Protein AF-A0A1Q5ZYA3-F1 (afdb_monomer)

Sequence (145 aa):
MLNLIKFKDKKVYFEEYIPAFGQVVEQLGIKGVNVKFVSEVVANIVAIQALEDSTLYYVTLADLKRLFDRVPKFERFFRILTQNGFDMFQRRLTFNLSKTAEQRYREFRRHYPRLEQRISQKHIASYLGITAAFLSMMRKEKDLL

Organism: NCBI:txid1302689

InterPro domains:
  IPR014710 RmlC-like jelly roll fold [G3DSA:2.60.120.10] (21-142)
  IPR018490 Cyclic nucleotide-binding domain superfamily [SSF51206] (46-94)

pLDDT: mean 70.19, std 20.45, range [27.22, 94.25]

Radius of gyration: 18.7 Å; Cα contacts (8 Å, |Δi|>4): 82; chains: 1; bounding box: 44×32×48 Å

Structure (mmCIF, N/CA/C/O backbone):
data_AF-A0A1Q5ZYA3-F1
#
_entry.id   AF-A0A1Q5ZYA3-F1
#
loop_
_atom_site.group_PDB
_atom_site.id
_atom_site.type_symbol
_atom_site.label_atom_id
_atom_site.label_alt_id
_atom_site.label_comp_id
_atom_site.label_asym_id
_atom_site.label_entity_id
_atom_site.label_seq_id
_atom_site.pdbx_PDB_ins_code
_atom_site.Cartn_x
_atom_site.Cartn_y
_atom_site.Cartn_z
_atom_site.occupancy
_atom_site.B_iso_or_equiv
_atom_site.auth_seq_id
_atom_site.auth_comp_id
_atom_site.auth_asym_id
_atom_site.auth_atom_id
_atom_site.pdbx_PDB_model_num
ATOM 1 N N . MET A 1 1 ? 2.968 -1.502 1.938 1.00 27.22 1 MET A N 1
ATOM 2 C CA . MET A 1 1 ? 2.399 -0.137 1.789 1.00 27.22 1 MET A CA 1
ATOM 3 C C . MET A 1 1 ? 2.427 0.385 0.347 1.00 27.22 1 MET A C 1
ATOM 5 O O . MET A 1 1 ? 1.734 1.351 0.071 1.00 27.22 1 MET A O 1
ATOM 9 N N . LEU A 1 2 ? 3.122 -0.278 -0.585 1.00 27.44 2 LEU A N 1
ATOM 10 C CA . LEU A 1 2 ? 2.832 -0.217 -2.022 1.00 27.44 2 LEU A CA 1
ATOM 11 C C . LEU A 1 2 ? 1.882 -1.374 -2.345 1.00 27.44 2 LEU A C 1
ATOM 13 O O . LEU A 1 2 ? 2.228 -2.494 -1.997 1.00 27.44 2 LEU A O 1
ATOM 17 N N . ASN A 1 3 ? 0.696 -1.091 -2.890 1.00 31.06 3 ASN A N 1
ATOM 18 C CA . ASN A 1 3 ? -0.268 -2.015 -3.534 1.00 31.06 3 ASN A CA 1
ATOM 19 C C . ASN A 1 3 ? -1.705 -1.733 -3.106 1.00 31.06 3 ASN A C 1
ATOM 21 O O . ASN A 1 3 ? -2.366 -2.603 -2.560 1.00 31.06 3 ASN A O 1
ATOM 25 N N . LEU A 1 4 ? -2.215 -0.533 -3.367 1.00 36.88 4 LEU A N 1
ATOM 26 C CA . LEU A 1 4 ? -3.663 -0.302 -3.360 1.00 36.88 4 LEU A CA 1
ATOM 27 C C . LEU A 1 4 ? -4.053 0.700 -4.451 1.00 36.88 4 LEU A C 1
ATOM 29 O O . LEU A 1 4 ? -4.958 1.497 -4.258 1.00 36.88 4 LEU A O 1
ATOM 33 N N . ILE A 1 5 ? -3.389 0.670 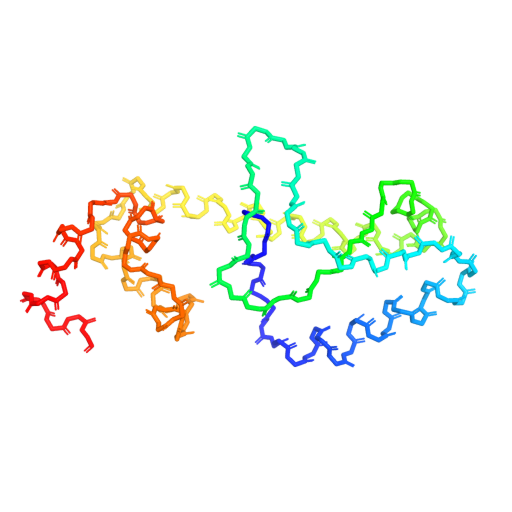-5.609 1.00 36.38 5 ILE A N 1
ATOM 34 C CA . ILE A 1 5 ? -3.923 1.359 -6.786 1.00 36.38 5 ILE A CA 1
ATOM 35 C C . ILE A 1 5 ? -5.164 0.569 -7.195 1.00 36.38 5 ILE A C 1
ATOM 37 O O . ILE A 1 5 ? -5.068 -0.594 -7.593 1.00 36.38 5 ILE A O 1
ATOM 41 N N . LYS A 1 6 ? -6.345 1.172 -7.017 1.00 34.53 6 LYS A N 1
ATOM 42 C CA . LYS A 1 6 ? -7.599 0.648 -7.564 1.00 34.53 6 LYS A CA 1
ATOM 43 C C . LYS A 1 6 ? -7.479 0.665 -9.089 1.00 34.53 6 LYS A C 1
ATOM 45 O O . LYS A 1 6 ? -7.848 1.641 -9.735 1.00 34.53 6 LYS A O 1
ATOM 50 N N . PHE A 1 7 ? -6.984 -0.420 -9.672 1.00 39.72 7 PHE A N 1
ATOM 51 C CA . PHE A 1 7 ? -7.293 -0.718 -11.061 1.00 39.72 7 PHE A CA 1
ATOM 52 C C . PHE A 1 7 ? -8.776 -1.059 -11.094 1.00 39.72 7 PHE A C 1
ATOM 54 O O . PHE A 1 7 ? -9.230 -1.977 -10.410 1.00 39.72 7 PHE A O 1
ATOM 61 N N . LYS A 1 8 ? -9.539 -0.232 -11.813 1.00 37.25 8 LYS A N 1
ATOM 62 C CA . LYS A 1 8 ? -11.000 -0.319 -11.938 1.00 37.25 8 LYS A CA 1
ATOM 63 C C . LYS A 1 8 ? -11.447 -1.708 -12.413 1.00 37.25 8 LYS A C 1
ATOM 65 O O . LYS A 1 8 ? -12.562 -2.111 -12.112 1.00 37.25 8 LYS A O 1
ATOM 70 N N . ASP A 1 9 ? -10.533 -2.437 -13.053 1.00 41.97 9 ASP A N 1
ATOM 71 C CA . ASP A 1 9 ? -10.673 -3.832 -13.410 1.00 41.97 9 ASP A CA 1
ATOM 72 C C . ASP A 1 9 ? -9.358 -4.582 -13.138 1.00 41.97 9 ASP A C 1
ATOM 74 O O . ASP A 1 9 ? -8.351 -4.386 -13.824 1.00 41.97 9 ASP A O 1
ATOM 78 N N . LYS A 1 10 ? -9.337 -5.429 -12.098 1.00 40.16 10 LYS A N 1
ATOM 79 C CA . LYS A 1 10 ? -8.192 -6.321 -11.836 1.00 40.16 10 LYS A CA 1
ATOM 80 C C . LYS A 1 10 ? -7.923 -7.201 -13.057 1.00 40.16 10 LYS A C 1
ATOM 82 O O . LYS A 1 10 ? -6.768 -7.463 -13.363 1.00 40.16 10 LYS A O 1
ATOM 87 N N . LYS A 1 11 ? -8.983 -7.609 -13.755 1.00 40.41 11 LYS A N 1
ATOM 88 C CA . LYS A 1 11 ? -8.909 -8.490 -14.913 1.00 40.41 11 LYS A CA 1
ATOM 89 C C . LYS A 1 11 ? -8.043 -7.882 -16.020 1.00 40.41 11 LYS A C 1
ATOM 91 O O . LYS A 1 11 ? -7.042 -8.470 -16.390 1.00 40.41 11 LYS A O 1
ATOM 96 N N . VAL A 1 12 ? -8.312 -6.633 -16.398 1.00 42.50 12 VAL A N 1
ATOM 97 C CA . VAL A 1 12 ? -7.528 -5.885 -17.401 1.00 42.50 12 VAL A CA 1
ATOM 98 C C . VAL A 1 12 ? -6.060 -5.714 -16.983 1.00 42.50 12 VAL A C 1
ATOM 100 O O . VAL A 1 12 ? -5.151 -5.867 -17.794 1.00 42.50 12 VAL A O 1
ATOM 103 N N . TYR A 1 13 ? -5.776 -5.438 -15.706 1.00 47.38 13 TYR A N 1
ATOM 104 C CA . TYR A 1 13 ? -4.384 -5.277 -15.268 1.00 47.38 13 TYR A CA 1
ATOM 105 C C . TYR A 1 13 ? -3.587 -6.595 -15.322 1.00 47.38 13 TYR A C 1
ATOM 107 O O . TYR A 1 13 ? -2.448 -6.616 -15.788 1.00 47.38 13 TYR A O 1
ATOM 115 N N . PHE A 1 14 ? -4.180 -7.693 -14.847 1.00 45.38 14 PHE A N 1
ATOM 116 C CA . PHE A 1 14 ? -3.507 -8.993 -14.774 1.00 45.38 14 PHE A CA 1
ATOM 117 C C . PHE A 1 14 ? -3.499 -9.749 -16.109 1.00 45.38 14 PHE A C 1
ATOM 119 O O . PHE A 1 14 ? -2.527 -10.443 -16.382 1.00 45.38 14 PHE A O 1
ATOM 126 N N . GLU A 1 15 ? -4.539 -9.614 -16.932 1.00 46.56 15 GLU A N 1
ATOM 127 C CA . GLU A 1 15 ? -4.685 -10.357 -18.192 1.00 46.56 15 GLU A CA 1
ATOM 128 C C . GLU A 1 15 ? -4.159 -9.586 -19.409 1.00 46.56 15 GLU A C 1
ATOM 130 O O . GLU A 1 15 ? -3.737 -10.213 -20.373 1.00 46.56 15 GLU A O 1
ATOM 135 N N . GLU A 1 16 ? -4.117 -8.249 -19.373 1.00 49.81 16 GLU A N 1
ATOM 136 C CA . GLU A 1 16 ? -3.617 -7.450 -20.504 1.00 49.81 16 GLU A CA 1
ATOM 137 C C . GLU A 1 16 ? -2.290 -6.767 -20.176 1.00 49.81 16 GLU A C 1
ATOM 139 O O . GLU A 1 16 ? -1.307 -6.933 -20.898 1.00 49.81 16 GLU A O 1
ATOM 144 N N . TYR A 1 17 ? -2.217 -6.028 -19.065 1.00 53.88 17 TYR A N 1
ATOM 145 C CA . TYR A 1 17 ? -1.027 -5.228 -18.760 1.00 53.88 17 TYR A CA 1
ATOM 146 C C . TYR A 1 17 ? 0.182 -6.067 -18.349 1.00 53.88 17 TYR A C 1
ATOM 148 O O . TYR A 1 17 ? 1.291 -5.741 -18.765 1.00 53.88 17 TYR A O 1
ATOM 156 N N . ILE A 1 18 ? 0.008 -7.126 -17.553 1.00 55.16 18 ILE A N 1
ATOM 157 C CA . ILE A 1 18 ? 1.132 -7.983 -17.138 1.00 55.16 18 ILE A CA 1
ATOM 158 C C . ILE A 1 18 ? 1.701 -8.788 -18.318 1.00 55.16 18 ILE A C 1
ATOM 160 O O . ILE A 1 18 ? 2.920 -8.751 -18.498 1.00 55.16 18 ILE A O 1
ATOM 164 N N . PRO A 1 19 ? 0.889 -9.453 -19.162 1.00 58.53 19 PRO A N 1
ATOM 165 C CA . PRO A 1 19 ? 1.398 -10.121 -20.356 1.00 58.53 19 PRO A CA 1
ATOM 166 C C . PRO A 1 19 ? 2.031 -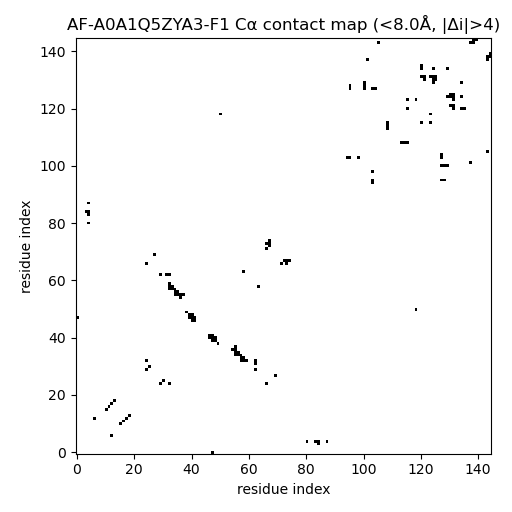9.145 -21.347 1.00 58.53 19 PRO A C 1
ATOM 168 O O . PRO A 1 19 ? 3.120 -9.422 -21.841 1.00 58.53 19 PRO A O 1
ATOM 171 N N . ALA A 1 20 ? 1.431 -7.969 -21.570 1.00 56.94 20 ALA A N 1
ATOM 172 C CA . ALA A 1 20 ? 2.031 -6.933 -22.413 1.00 56.94 20 ALA A CA 1
ATOM 173 C C . ALA A 1 20 ? 3.354 -6.413 -21.829 1.00 56.94 20 ALA A C 1
ATOM 175 O O . ALA A 1 20 ? 4.314 -6.196 -22.563 1.00 56.94 20 ALA A O 1
ATOM 176 N N . PHE A 1 21 ? 3.444 -6.252 -20.506 1.00 56.09 21 PHE A N 1
ATOM 177 C CA . PHE A 1 21 ? 4.687 -5.883 -19.832 1.00 56.09 21 PHE A CA 1
ATOM 178 C C . PHE A 1 21 ? 5.758 -6.965 -20.004 1.00 56.09 21 PHE A C 1
ATOM 180 O O . PHE A 1 21 ? 6.893 -6.640 -20.341 1.00 56.09 21 PHE A O 1
ATOM 187 N N . GLY A 1 22 ? 5.393 -8.242 -19.847 1.00 60.28 22 GLY A N 1
ATOM 188 C CA . GLY A 1 22 ? 6.278 -9.380 -20.102 1.00 60.28 22 GLY A CA 1
ATOM 189 C C . GLY A 1 22 ? 6.785 -9.416 -21.546 1.00 60.28 22 GLY A C 1
ATOM 190 O O . GLY A 1 22 ? 7.990 -9.506 -21.765 1.00 60.28 22 GLY A O 1
ATOM 191 N N . GLN A 1 23 ? 5.888 -9.234 -22.518 1.00 62.84 23 GLN A N 1
ATOM 192 C CA . GLN A 1 23 ? 6.229 -9.177 -23.943 1.00 62.84 23 GLN A CA 1
ATOM 193 C 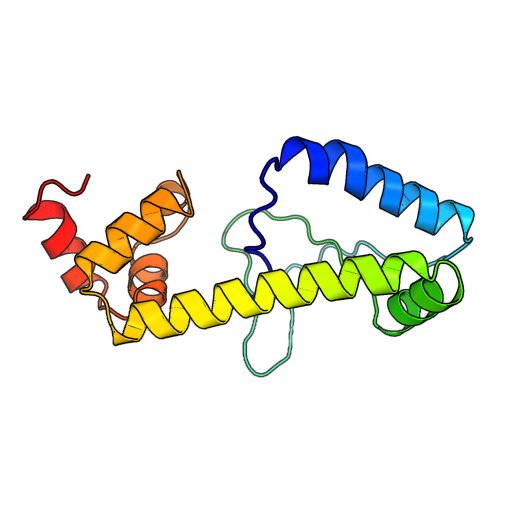C . GLN A 1 23 ? 7.150 -7.998 -24.272 1.00 62.84 23 GLN A C 1
ATOM 195 O O . GLN A 1 23 ? 8.116 -8.165 -25.009 1.00 62.84 23 GLN A O 1
ATOM 200 N N . VAL A 1 24 ? 6.904 -6.814 -23.702 1.00 58.84 24 VAL A N 1
ATOM 201 C CA . VAL A 1 24 ? 7.773 -5.642 -23.896 1.00 58.84 24 VAL A CA 1
ATOM 202 C C . VAL A 1 24 ? 9.155 -5.880 -23.281 1.00 58.84 24 VAL A C 1
ATOM 204 O O . VAL A 1 24 ? 10.166 -5.575 -23.907 1.00 58.84 24 VAL A O 1
ATOM 207 N N . VAL A 1 25 ? 9.231 -6.459 -22.083 1.00 57.69 25 VAL A N 1
ATOM 208 C CA . VAL A 1 25 ? 10.508 -6.804 -21.431 1.00 57.69 25 VAL A CA 1
ATOM 209 C C . VAL A 1 25 ? 11.319 -7.790 -22.282 1.00 57.69 25 VAL A C 1
ATOM 211 O O . VAL A 1 2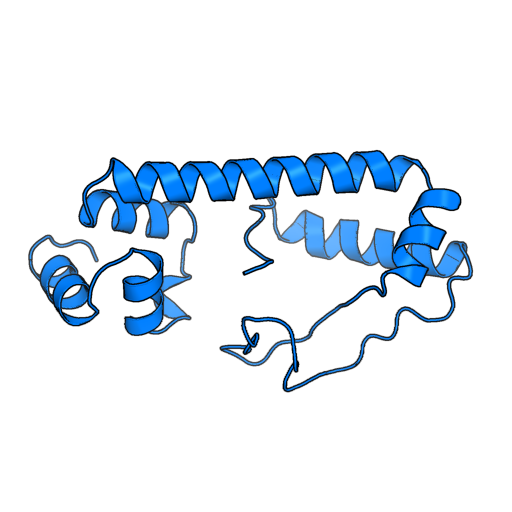5 ? 12.529 -7.603 -22.454 1.00 57.69 25 VAL A O 1
ATOM 214 N N . GLU A 1 26 ? 10.652 -8.801 -22.840 1.00 64.81 26 GLU A N 1
ATOM 215 C CA . GLU A 1 26 ? 11.255 -9.824 -23.695 1.00 64.81 26 GLU A CA 1
ATOM 216 C C . GLU A 1 26 ? 11.715 -9.252 -25.045 1.00 64.81 26 GLU A C 1
ATOM 218 O O . GLU A 1 26 ? 12.873 -9.437 -25.425 1.00 64.81 26 GLU A O 1
ATOM 223 N N . GLN A 1 27 ? 10.870 -8.466 -25.719 1.00 57.09 27 GLN A N 1
ATOM 224 C CA . GLN A 1 27 ? 11.185 -7.811 -26.998 1.00 57.09 27 GLN A CA 1
ATOM 225 C C . GLN A 1 27 ? 12.347 -6.824 -26.897 1.00 57.09 27 GLN A C 1
ATOM 227 O O . GLN A 1 27 ? 13.131 -6.677 -27.833 1.00 57.09 27 GLN A O 1
ATOM 232 N N . LEU A 1 28 ? 12.490 -6.150 -25.757 1.00 54.16 28 LEU A N 1
ATOM 233 C CA . LEU A 1 28 ? 13.613 -5.251 -25.529 1.00 54.16 28 LEU A CA 1
ATOM 234 C C . LEU A 1 28 ? 14.908 -6.019 -25.223 1.00 54.16 28 LEU A C 1
ATOM 236 O O . LEU A 1 28 ? 15.969 -5.408 -25.152 1.00 54.16 28 LEU A O 1
ATOM 240 N N . GLY A 1 29 ? 14.880 -7.337 -25.021 1.00 50.59 29 GLY A N 1
ATOM 241 C CA . GLY A 1 29 ? 16.066 -8.100 -24.629 1.00 50.59 29 GLY A CA 1
ATOM 242 C C . GLY A 1 29 ? 16.574 -7.718 -23.236 1.00 50.59 29 GLY A C 1
ATOM 243 O O . GLY A 1 29 ? 17.775 -7.808 -22.963 1.00 50.59 29 GLY A O 1
ATOM 244 N N . ILE A 1 30 ? 15.682 -7.247 -22.352 1.00 53.38 30 ILE A N 1
ATOM 245 C CA . ILE A 1 30 ? 16.008 -7.005 -20.943 1.00 53.38 30 ILE A CA 1
ATOM 246 C C . ILE A 1 30 ? 16.109 -8.378 -20.265 1.00 53.38 30 ILE A C 1
ATOM 248 O O . ILE A 1 30 ? 15.156 -8.896 -19.689 1.00 53.38 30 ILE A O 1
ATOM 252 N N . LYS A 1 31 ? 17.290 -8.998 -20.350 1.00 48.09 31 LYS A N 1
ATOM 253 C CA . LYS A 1 31 ? 17.626 -10.173 -19.541 1.00 48.09 31 LYS A CA 1
ATOM 254 C C . LYS A 1 31 ? 17.763 -9.727 -18.086 1.00 48.09 31 LYS A C 1
ATOM 256 O O . LYS A 1 31 ? 18.651 -8.934 -17.779 1.00 48.09 31 LYS A O 1
ATOM 261 N N . GLY A 1 32 ? 16.908 -10.243 -17.202 1.00 41.38 32 GLY A N 1
ATOM 262 C CA . GLY A 1 32 ? 17.047 -10.016 -15.761 1.00 41.38 32 GLY A CA 1
ATOM 263 C C . GLY A 1 32 ? 15.833 -9.476 -15.011 1.00 41.38 32 GLY A C 1
ATOM 264 O O . GLY A 1 32 ? 16.015 -9.091 -13.858 1.00 41.38 32 GLY A O 1
ATOM 265 N N . VAL A 1 33 ? 14.608 -9.523 -15.558 1.00 41.81 33 VAL A N 1
ATOM 266 C CA . VAL A 1 33 ? 13.424 -9.543 -14.675 1.00 41.81 33 VAL A CA 1
ATOM 267 C C . VAL A 1 33 ? 13.429 -10.880 -13.937 1.00 41.81 33 VAL A C 1
ATOM 269 O O . VAL A 1 33 ? 12.830 -11.867 -14.351 1.00 41.81 33 VAL A O 1
ATOM 272 N N . ASN A 1 34 ? 14.212 -10.936 -12.866 1.00 37.94 34 ASN A N 1
ATOM 273 C CA . ASN A 1 34 ? 14.244 -12.067 -11.966 1.00 37.94 34 ASN A CA 1
ATOM 274 C C . ASN A 1 34 ? 12.976 -12.006 -11.122 1.00 37.94 34 ASN A C 1
ATOM 276 O O . ASN A 1 34 ? 12.878 -11.215 -10.192 1.00 37.94 34 ASN A O 1
ATOM 280 N N . VAL A 1 35 ? 12.008 -12.860 -11.431 1.00 35.12 35 VAL A N 1
ATOM 281 C CA . VAL A 1 35 ? 10.937 -13.188 -10.491 1.00 35.12 35 VAL A CA 1
ATOM 282 C C . VAL A 1 35 ? 11.546 -14.148 -9.475 1.00 35.12 35 VAL A C 1
ATOM 284 O O . VAL A 1 35 ? 11.539 -15.360 -9.668 1.00 35.12 35 VAL A O 1
ATOM 287 N N . LYS A 1 36 ? 12.169 -13.616 -8.420 1.00 33.78 36 LYS A N 1
ATOM 288 C CA . LYS A 1 36 ? 12.525 -14.447 -7.264 1.00 33.78 36 LYS A CA 1
ATOM 289 C C . LYS A 1 36 ? 11.334 -14.517 -6.324 1.00 33.78 36 LYS A C 1
ATOM 291 O O . LYS A 1 36 ? 10.815 -13.487 -5.895 1.00 33.78 36 LYS A O 1
ATOM 296 N N . PHE A 1 37 ? 10.956 -15.739 -5.966 1.00 32.50 37 PHE A N 1
ATOM 297 C CA . PHE A 1 37 ? 10.151 -16.000 -4.783 1.00 32.50 37 PHE A CA 1
ATOM 298 C C . PHE A 1 37 ? 10.984 -15.590 -3.577 1.00 32.50 37 PHE A C 1
ATOM 300 O O . PHE A 1 37 ? 11.963 -16.247 -3.232 1.00 32.50 37 PHE A O 1
ATOM 307 N N . VAL A 1 38 ? 10.640 -14.454 -2.987 1.00 34.31 38 VAL A N 1
ATOM 308 C CA . VAL A 1 38 ? 11.245 -14.017 -1.737 1.00 34.31 38 VAL A CA 1
ATOM 309 C C . VAL A 1 38 ? 10.160 -14.106 -0.680 1.00 34.31 38 VAL A C 1
ATOM 311 O O . VAL A 1 38 ? 9.336 -13.203 -0.536 1.00 34.31 38 VAL A O 1
ATOM 314 N N . SER A 1 39 ? 10.142 -15.224 0.043 1.00 33.06 39 SER A N 1
ATOM 315 C CA . SER A 1 39 ? 9.642 -15.202 1.410 1.00 33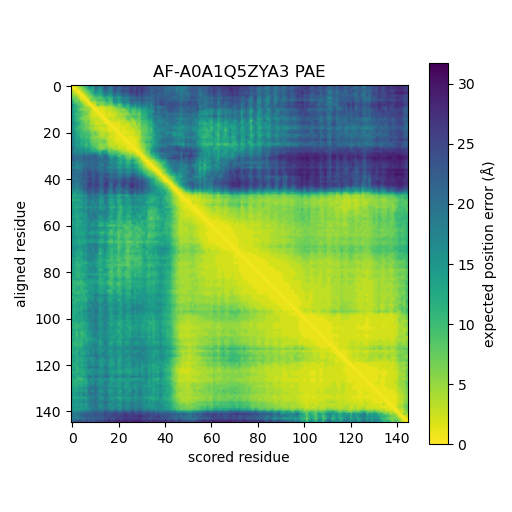.06 39 SER A CA 1
ATOM 316 C C . SER A 1 39 ? 10.655 -14.394 2.222 1.00 33.06 39 SER A C 1
ATOM 318 O O . SER A 1 39 ? 11.818 -14.774 2.288 1.00 33.06 39 SER A O 1
ATOM 320 N N . GLU A 1 40 ? 10.192 -13.278 2.786 1.00 35.38 40 GLU A N 1
ATOM 321 C CA . GLU A 1 40 ? 10.927 -12.323 3.634 1.00 35.38 40 GLU A CA 1
ATOM 322 C C . GLU A 1 40 ? 11.788 -11.277 2.903 1.00 35.38 40 GLU A C 1
ATOM 324 O O . GLU A 1 40 ? 12.922 -11.503 2.490 1.00 35.38 40 GLU A O 1
ATOM 329 N N . VAL A 1 41 ? 11.241 -10.061 2.794 1.00 35.03 41 VAL A N 1
ATOM 330 C CA . VAL A 1 41 ? 11.983 -8.876 2.348 1.00 35.03 41 VAL A CA 1
ATOM 331 C C . VAL A 1 41 ? 12.587 -8.159 3.562 1.00 35.03 41 VAL A C 1
ATOM 333 O O . VAL A 1 41 ? 11.857 -7.647 4.412 1.00 35.03 41 VAL A O 1
ATOM 336 N N . VAL A 1 42 ? 13.917 -8.047 3.582 1.00 30.72 42 VAL A N 1
ATOM 337 C CA . VAL A 1 42 ? 14.735 -7.195 4.473 1.00 30.72 42 VAL A CA 1
ATOM 338 C C . VAL A 1 42 ? 15.535 -6.251 3.548 1.00 30.72 42 VAL A C 1
ATOM 340 O O . VAL A 1 42 ? 16.146 -6.742 2.609 1.00 30.72 42 VAL A O 1
ATOM 343 N N . ALA A 1 43 ? 15.591 -4.916 3.639 1.00 30.59 43 ALA A N 1
ATOM 344 C CA . ALA A 1 43 ? 15.076 -3.919 4.573 1.00 30.59 43 ALA A CA 1
ATOM 345 C C . ALA A 1 43 ? 14.808 -2.569 3.855 1.00 30.59 43 ALA A C 1
ATOM 347 O O . ALA A 1 43 ? 15.523 -2.171 2.937 1.00 30.59 43 ALA A O 1
ATOM 348 N N . ASN A 1 44 ? 13.817 -1.834 4.358 1.00 33.38 44 ASN A N 1
ATOM 349 C CA . ASN A 1 44 ? 13.840 -0.380 4.585 1.00 33.38 44 ASN A CA 1
ATOM 350 C C . ASN A 1 44 ? 13.154 -0.176 5.965 1.00 33.38 44 ASN A C 1
ATOM 352 O O . ASN A 1 44 ? 12.803 -1.178 6.586 1.00 33.38 44 ASN A O 1
ATOM 356 N N . ILE A 1 45 ? 12.938 1.048 6.464 1.00 38.44 45 ILE A N 1
ATOM 357 C CA . ILE A 1 45 ? 12.385 1.384 7.809 1.00 38.44 45 ILE A CA 1
ATOM 358 C C . ILE A 1 45 ? 11.148 0.545 8.231 1.00 38.44 45 ILE A C 1
ATOM 360 O O . ILE A 1 45 ? 10.840 0.433 9.414 1.00 38.44 45 ILE A O 1
ATOM 364 N N . VAL A 1 46 ? 10.447 -0.083 7.280 1.00 45.41 46 VAL A N 1
ATOM 365 C CA . VAL A 1 46 ? 9.335 -1.010 7.508 1.00 45.41 46 VAL A CA 1
ATOM 366 C C . VAL A 1 46 ? 9.567 -2.314 6.731 1.00 45.41 46 VAL A C 1
ATOM 368 O O . VAL A 1 46 ? 9.668 -2.292 5.503 1.00 45.41 46 VAL A O 1
ATOM 371 N N . ALA A 1 47 ? 9.602 -3.452 7.431 1.00 50.62 47 ALA A N 1
ATOM 372 C CA . ALA A 1 47 ? 9.581 -4.777 6.810 1.00 50.62 47 ALA A CA 1
ATOM 373 C C . ALA A 1 47 ? 8.216 -5.048 6.151 1.00 50.62 47 ALA A C 1
ATOM 375 O O . ALA A 1 47 ? 7.167 -4.667 6.680 1.00 50.62 47 ALA A O 1
ATOM 376 N N . ILE A 1 48 ? 8.216 -5.700 4.986 1.00 63.78 48 ILE A N 1
ATOM 377 C CA . ILE A 1 48 ? 6.988 -6.087 4.279 1.00 63.78 48 ILE A CA 1
ATOM 378 C C . ILE A 1 48 ? 6.791 -7.588 4.457 1.00 63.78 48 ILE A C 1
ATOM 380 O O . ILE A 1 48 ? 7.640 -8.379 4.058 1.00 63.78 48 ILE A O 1
ATOM 384 N N . GLN A 1 49 ? 5.646 -7.961 5.021 1.00 64.88 49 GLN A N 1
ATOM 385 C CA . GLN A 1 49 ? 5.246 -9.347 5.224 1.00 64.88 49 GLN A CA 1
ATOM 386 C C . GLN A 1 49 ? 4.009 -9.661 4.377 1.00 64.88 49 GLN A C 1
ATOM 388 O O . GLN A 1 49 ? 3.059 -8.873 4.336 1.00 64.88 49 GLN A O 1
ATOM 393 N N . ALA A 1 50 ? 4.021 -10.816 3.712 1.00 72.06 50 ALA A N 1
ATOM 394 C CA . ALA A 1 50 ? 2.833 -11.373 3.079 1.00 72.06 50 ALA A CA 1
ATOM 395 C C . ALA A 1 50 ? 1.897 -11.948 4.158 1.00 72.06 50 ALA A C 1
ATOM 397 O O . ALA A 1 50 ? 2.344 -12.667 5.046 1.00 72.06 50 ALA A O 1
ATOM 398 N N . LEU A 1 51 ? 0.607 -11.608 4.098 1.00 74.19 51 LEU A N 1
ATOM 399 C CA . LEU A 1 51 ? -0.403 -12.092 5.056 1.00 74.19 51 LEU A CA 1
ATOM 400 C C . LEU A 1 51 ? -1.059 -13.413 4.621 1.00 74.19 51 LEU A C 1
ATOM 402 O O . LEU A 1 51 ? -1.858 -13.976 5.361 1.00 74.19 51 LEU A O 1
ATOM 406 N N . GLU A 1 52 ? -0.750 -13.866 3.411 1.00 72.31 52 GLU A N 1
ATOM 407 C CA . GLU A 1 52 ? -1.288 -15.049 2.743 1.00 72.31 52 GLU A CA 1
ATOM 408 C C . GLU A 1 52 ? -0.263 -15.529 1.704 1.00 72.31 52 GLU A C 1
ATOM 410 O O . GLU A 1 52 ? 0.615 -14.748 1.310 1.00 72.31 52 GLU A O 1
ATOM 415 N N . ASP A 1 53 ? -0.384 -16.770 1.231 1.00 74.50 53 ASP A N 1
ATOM 416 C CA . ASP A 1 53 ? 0.472 -17.304 0.166 1.00 74.50 53 ASP A CA 1
ATOM 417 C C . ASP A 1 53 ? 0.447 -16.374 -1.050 1.00 74.50 53 ASP A C 1
ATOM 419 O O . ASP A 1 53 ? -0.601 -16.075 -1.626 1.00 74.50 53 ASP A O 1
ATOM 423 N N . SER A 1 54 ? 1.620 -15.849 -1.399 1.00 68.19 54 SER A N 1
ATOM 424 C CA . SER A 1 54 ? 1.755 -14.736 -2.334 1.00 68.19 54 SER A CA 1
ATOM 425 C C . SER A 1 54 ? 2.923 -14.963 -3.280 1.00 68.19 54 SER A C 1
ATOM 427 O O . SER A 1 54 ? 3.993 -15.408 -2.877 1.00 68.19 54 SER A O 1
ATOM 429 N N . THR A 1 55 ? 2.738 -14.577 -4.541 1.00 69.00 55 THR A N 1
ATOM 430 C CA . THR A 1 55 ? 3.825 -14.474 -5.523 1.00 69.00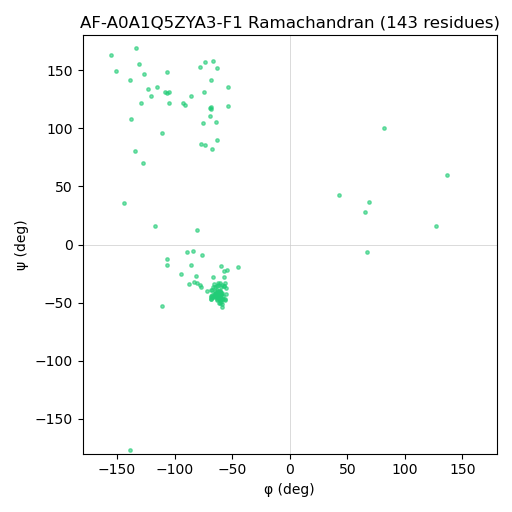 55 THR A CA 1
ATOM 431 C C . THR A 1 55 ? 4.168 -13.004 -5.733 1.00 69.00 55 THR A C 1
ATOM 433 O O . THR A 1 55 ? 3.272 -12.183 -5.946 1.00 69.00 55 THR A O 1
ATOM 436 N N . LEU A 1 56 ? 5.457 -12.662 -5.667 1.00 60.16 56 LEU A N 1
ATOM 437 C CA . LEU A 1 56 ? 5.937 -11.292 -5.832 1.00 60.16 56 LEU A CA 1
ATOM 438 C C . LEU A 1 56 ? 6.653 -11.121 -7.172 1.00 60.16 56 LEU A C 1
ATOM 440 O O . LEU A 1 56 ? 7.567 -11.870 -7.501 1.00 60.16 56 LEU A O 1
ATOM 444 N N . TYR A 1 57 ? 6.283 -10.066 -7.893 1.00 63.34 57 TYR A N 1
ATOM 445 C CA . TYR A 1 57 ? 7.014 -9.573 -9.055 1.00 63.34 57 TYR A CA 1
ATOM 446 C C . TYR A 1 57 ? 7.729 -8.285 -8.660 1.00 63.34 57 TYR A C 1
ATOM 448 O O . TYR A 1 57 ? 7.110 -7.381 -8.093 1.00 63.34 57 TYR A O 1
ATOM 456 N N . TYR A 1 58 ? 9.023 -8.190 -8.956 1.00 62.69 58 TYR A N 1
ATOM 457 C CA . TYR A 1 58 ? 9.803 -6.980 -8.725 1.00 62.69 58 TYR A CA 1
ATOM 458 C C . TYR A 1 58 ? 10.603 -6.604 -9.971 1.00 62.69 58 TYR A C 1
ATOM 460 O O . TYR A 1 58 ? 10.932 -7.443 -10.806 1.00 62.69 58 TYR A O 1
ATOM 468 N N . VAL A 1 59 ? 10.918 -5.316 -10.079 1.00 68.25 59 VAL A N 1
ATOM 469 C CA . VAL A 1 59 ? 11.815 -4.756 -11.090 1.00 68.25 59 VAL A CA 1
ATOM 470 C C . VAL A 1 59 ? 12.927 -4.021 -10.357 1.00 68.25 59 VAL A C 1
ATOM 472 O O . VAL A 1 59 ? 12.664 -3.303 -9.389 1.00 68.25 59 VAL A O 1
ATOM 475 N N . THR A 1 60 ? 14.180 -4.227 -10.761 1.00 74.19 60 THR A N 1
ATOM 476 C CA . THR A 1 60 ? 15.286 -3.481 -10.154 1.00 74.19 60 THR A CA 1
ATOM 477 C C . THR A 1 60 ? 15.271 -2.035 -10.642 1.00 74.19 60 THR A C 1
ATOM 479 O O . THR A 1 60 ? 14.762 -1.730 -11.720 1.00 74.19 60 THR A O 1
ATOM 482 N N . LEU A 1 61 ? 15.871 -1.119 -9.878 1.00 72.88 61 LEU A N 1
ATOM 483 C CA . LEU A 1 61 ? 15.986 0.276 -10.311 1.00 72.88 61 LEU A CA 1
ATOM 484 C C . LEU A 1 61 ? 16.768 0.405 -11.630 1.00 72.88 61 LEU A C 1
ATOM 486 O O . LEU A 1 61 ? 16.433 1.242 -12.463 1.00 72.88 61 LEU A O 1
ATOM 490 N N . ALA A 1 62 ? 17.794 -0.427 -11.829 1.00 77.25 62 ALA A N 1
ATOM 491 C CA . ALA A 1 62 ? 18.576 -0.438 -13.061 1.00 77.25 62 ALA A CA 1
ATOM 492 C C . ALA A 1 62 ? 17.732 -0.888 -14.265 1.00 77.25 62 ALA A C 1
ATOM 494 O O . ALA A 1 62 ? 17.773 -0.249 -15.315 1.00 77.25 62 ALA A O 1
ATOM 495 N N . ASP A 1 63 ? 16.925 -1.942 -14.109 1.00 75.19 63 ASP A N 1
ATOM 496 C CA . ASP A 1 63 ? 16.006 -2.409 -15.156 1.00 75.19 63 ASP A CA 1
ATOM 497 C C . ASP A 1 63 ? 14.926 -1.380 -15.471 1.00 75.19 63 ASP A C 1
ATOM 499 O O . ASP A 1 63 ? 14.621 -1.148 -16.639 1.00 75.19 63 ASP A O 1
ATOM 503 N N . LEU A 1 64 ? 14.391 -0.718 -14.443 1.00 75.75 64 LEU A N 1
ATOM 504 C CA . LEU A 1 64 ? 13.378 0.317 -14.611 1.00 75.75 64 LEU A CA 1
ATOM 505 C C . LEU A 1 64 ? 13.919 1.525 -15.391 1.00 75.75 64 LEU A C 1
ATOM 507 O O . LEU A 1 64 ? 13.241 2.022 -16.285 1.00 75.75 64 LEU A O 1
ATOM 511 N N . LYS A 1 65 ? 15.155 1.962 -15.111 1.00 79.06 65 LYS A N 1
ATOM 512 C CA . LYS A 1 65 ? 15.818 3.026 -15.888 1.00 79.06 65 LYS A CA 1
ATOM 513 C C . LYS A 1 65 ? 15.988 2.625 -17.355 1.00 79.06 65 LYS A C 1
ATOM 515 O O . LYS A 1 65 ? 15.564 3.361 -18.238 1.00 79.06 65 LYS A O 1
ATOM 520 N N . ARG A 1 66 ? 16.497 1.412 -17.610 1.00 81.12 66 ARG A N 1
ATOM 521 C CA . ARG A 1 66 ? 16.633 0.873 -18.977 1.00 81.12 66 ARG A CA 1
ATOM 522 C C . ARG A 1 66 ? 15.293 0.783 -19.710 1.00 81.12 66 ARG A C 1
ATOM 524 O O . ARG A 1 66 ? 15.248 0.971 -20.924 1.00 81.12 66 ARG A O 1
ATOM 531 N N . LEU A 1 67 ? 14.212 0.479 -18.991 1.00 77.88 67 LEU A N 1
ATOM 532 C CA . LEU A 1 67 ? 12.862 0.452 -19.547 1.00 77.88 67 LEU A CA 1
ATOM 533 C C . LEU A 1 67 ? 12.407 1.848 -19.991 1.00 77.88 67 LEU A C 1
ATOM 535 O O . LEU A 1 67 ? 11.828 1.967 -21.068 1.00 77.88 67 LEU A O 1
ATOM 539 N N . PHE A 1 68 ? 12.675 2.888 -19.198 1.00 80.88 68 PHE A N 1
ATOM 540 C CA . PHE A 1 68 ? 12.323 4.265 -19.556 1.00 80.88 68 PHE A CA 1
ATOM 541 C C . PHE A 1 68 ? 13.081 4.759 -20.787 1.00 80.88 68 PHE A C 1
ATOM 543 O O . PHE A 1 68 ? 12.443 5.274 -21.704 1.00 80.88 68 PHE A O 1
ATOM 550 N N . ASP A 1 69 ? 14.387 4.491 -20.869 1.00 85.56 69 ASP A N 1
ATOM 551 C CA . ASP A 1 69 ? 15.204 4.875 -22.029 1.00 85.56 69 ASP A CA 1
ATOM 552 C C . ASP A 1 69 ? 14.702 4.217 -23.325 1.00 85.56 69 ASP A C 1
ATOM 554 O O . ASP A 1 69 ? 14.662 4.834 -24.389 1.00 85.56 69 ASP A O 1
ATOM 558 N N . ARG A 1 70 ? 14.302 2.942 -23.244 1.00 82.69 70 ARG A N 1
ATOM 559 C CA . ARG A 1 70 ? 13.874 2.158 -24.412 1.00 82.69 70 ARG A CA 1
ATOM 560 C C . ARG A 1 70 ? 12.423 2.384 -24.802 1.00 82.69 70 ARG A C 1
ATOM 562 O O . ARG A 1 70 ? 12.087 2.290 -25.981 1.00 82.69 70 ARG A O 1
ATOM 569 N N . VAL A 1 71 ? 11.554 2.650 -23.831 1.00 82.94 71 VAL A N 1
ATOM 570 C CA . VAL A 1 71 ? 10.126 2.875 -24.064 1.00 82.94 71 VAL A CA 1
ATOM 571 C C . VAL A 1 71 ? 9.670 4.102 -23.273 1.00 82.94 71 VAL A C 1
ATOM 573 O O . VAL A 1 71 ? 9.007 3.962 -22.244 1.00 82.94 71 VAL A O 1
ATOM 576 N N . PRO A 1 72 ? 9.917 5.323 -23.782 1.00 86.19 72 PRO A N 1
ATOM 577 C CA . PRO A 1 72 ? 9.594 6.566 -23.070 1.00 86.19 72 PRO A CA 1
ATOM 578 C C . PRO A 1 72 ? 8.115 6.710 -22.671 1.00 86.19 72 PRO A C 1
ATOM 580 O O . PRO A 1 72 ? 7.770 7.392 -21.709 1.00 86.19 72 PRO A O 1
ATOM 583 N N . LYS A 1 73 ? 7.196 6.007 -23.355 1.00 82.88 73 LYS A N 1
ATOM 584 C CA . LYS A 1 73 ? 5.775 5.939 -22.959 1.00 82.88 73 LYS A CA 1
ATOM 585 C C . LYS A 1 73 ? 5.580 5.403 -21.531 1.00 82.88 73 LYS A C 1
ATOM 587 O O . LYS A 1 73 ? 4.601 5.780 -20.880 1.00 82.88 73 LYS A O 1
ATOM 592 N N . PHE A 1 74 ? 6.495 4.568 -21.031 1.00 77.88 74 PHE A N 1
ATOM 593 C CA . PHE A 1 74 ? 6.450 4.075 -19.655 1.00 77.88 74 PHE A CA 1
ATOM 594 C C . PHE A 1 74 ? 6.671 5.176 -18.622 1.00 77.88 74 PHE A C 1
ATOM 596 O O . PHE A 1 74 ? 6.086 5.087 -17.546 1.00 77.88 74 PHE A O 1
ATOM 603 N N . GLU A 1 75 ? 7.399 6.248 -18.935 1.00 81.81 75 GLU A N 1
ATOM 604 C CA . GLU A 1 75 ? 7.528 7.382 -18.013 1.00 81.81 75 GLU A CA 1
ATOM 605 C C . GLU A 1 75 ? 6.168 8.032 -17.748 1.00 81.81 75 GLU A C 1
ATOM 607 O O . GLU A 1 75 ? 5.794 8.279 -16.601 1.00 81.81 75 GLU A O 1
ATOM 612 N N . ARG A 1 76 ? 5.362 8.236 -18.802 1.00 84.25 76 ARG A N 1
ATOM 613 C CA . ARG A 1 76 ? 3.990 8.749 -18.663 1.00 84.25 76 ARG A CA 1
ATOM 614 C C . ARG A 1 76 ? 3.113 7.787 -17.866 1.00 84.25 76 ARG A C 1
ATOM 616 O O . ARG A 1 76 ? 2.351 8.245 -17.014 1.00 84.25 76 ARG A O 1
ATOM 623 N N . PHE A 1 77 ? 3.211 6.486 -18.137 1.00 81.12 77 PHE A N 1
ATOM 624 C CA . PHE A 1 77 ? 2.478 5.463 -17.392 1.00 81.12 77 PHE A CA 1
ATOM 625 C C . PHE A 1 77 ? 2.826 5.505 -15.899 1.00 81.12 77 PHE A C 1
ATOM 627 O O . PHE A 1 77 ? 1.932 5.676 -15.071 1.00 81.12 77 PHE A O 1
ATOM 634 N N . PHE A 1 78 ? 4.115 5.440 -15.550 1.00 79.25 78 PHE A N 1
ATOM 635 C CA . PHE A 1 78 ? 4.573 5.459 -14.160 1.00 79.25 78 PHE A CA 1
ATOM 636 C C . PHE A 1 78 ? 4.290 6.794 -13.469 1.00 79.25 78 PHE A C 1
ATOM 638 O O . PHE A 1 78 ? 3.948 6.803 -12.286 1.00 79.25 78 PHE A O 1
ATOM 645 N N . ARG A 1 79 ? 4.343 7.919 -14.189 1.00 86.44 79 ARG A N 1
ATOM 646 C CA . ARG A 1 79 ? 3.929 9.223 -13.657 1.00 86.44 79 ARG A CA 1
ATOM 647 C C . ARG A 1 79 ? 2.455 9.219 -13.253 1.00 86.44 79 ARG A C 1
ATOM 649 O O . ARG A 1 79 ? 2.149 9.605 -12.130 1.00 86.44 79 ARG A O 1
ATOM 656 N N . ILE A 1 80 ? 1.554 8.764 -14.129 1.00 82.50 80 ILE A N 1
ATOM 657 C CA . ILE A 1 80 ? 0.113 8.667 -13.820 1.00 82.50 80 ILE A CA 1
ATOM 658 C C . ILE A 1 80 ? -0.121 7.683 -12.666 1.00 82.50 80 ILE A C 1
ATOM 660 O O . ILE A 1 80 ? -0.871 7.982 -11.738 1.00 82.50 80 ILE A O 1
ATOM 664 N N . LEU A 1 81 ? 0.562 6.536 -12.686 1.00 80.25 81 LEU A N 1
ATOM 665 C CA . LEU A 1 81 ? 0.503 5.530 -11.627 1.00 80.25 81 LEU A CA 1
ATOM 666 C C . LEU A 1 81 ? 0.883 6.123 -10.259 1.00 80.25 81 LEU A C 1
ATOM 668 O O . LEU A 1 81 ? 0.168 5.938 -9.273 1.00 80.25 81 LEU A O 1
ATOM 672 N N . THR A 1 82 ? 1.978 6.882 -10.222 1.00 81.19 82 THR A N 1
ATOM 673 C CA . THR A 1 82 ? 2.503 7.528 -9.011 1.00 81.19 82 THR A CA 1
ATOM 674 C C . THR A 1 82 ? 1.569 8.630 -8.522 1.00 81.19 82 THR A C 1
ATOM 676 O O . THR A 1 82 ? 1.275 8.693 -7.331 1.00 81.19 82 THR A O 1
ATOM 679 N N . GLN A 1 83 ? 1.047 9.457 -9.432 1.00 84.81 83 GLN A N 1
ATOM 680 C CA . GLN A 1 83 ? 0.077 10.509 -9.112 1.00 84.81 83 GLN A CA 1
ATOM 681 C C . GLN A 1 83 ? -1.192 9.936 -8.476 1.00 84.81 83 GLN A C 1
ATOM 683 O O . GLN A 1 83 ? -1.621 10.413 -7.427 1.00 84.81 83 GLN A O 1
ATOM 688 N N . ASN A 1 84 ? -1.746 8.867 -9.051 1.00 83.75 84 ASN A N 1
ATOM 689 C CA . ASN A 1 84 ? -2.918 8.194 -8.491 1.00 83.75 84 ASN A CA 1
ATOM 690 C C . ASN A 1 84 ? -2.620 7.592 -7.109 1.00 83.75 84 ASN A C 1
ATOM 692 O O . ASN A 1 84 ? -3.435 7.703 -6.194 1.00 83.75 84 ASN A O 1
ATOM 696 N N . GLY A 1 85 ? -1.443 6.978 -6.937 1.00 81.94 85 GLY A N 1
ATOM 697 C CA . GLY A 1 85 ? -1.007 6.461 -5.639 1.00 81.94 85 GLY A CA 1
ATOM 698 C C . GLY A 1 85 ? -0.889 7.559 -4.576 1.00 81.94 85 GLY A C 1
ATOM 699 O O . GLY A 1 85 ? -1.319 7.366 -3.437 1.00 81.94 85 GLY A O 1
ATOM 700 N N . PHE A 1 86 ? -0.362 8.722 -4.959 1.00 84.44 86 PHE A N 1
ATOM 701 C CA . PHE A 1 86 ? -0.220 9.873 -4.075 1.00 84.44 86 PHE A CA 1
ATOM 702 C C . PHE A 1 86 ? -1.572 10.486 -3.685 1.00 84.44 86 PHE A C 1
ATOM 704 O O . PHE A 1 86 ? -1.810 10.693 -2.496 1.00 84.44 86 PHE A O 1
ATOM 711 N N . ASP A 1 87 ? -2.492 10.680 -4.636 1.00 87.69 87 ASP A N 1
ATOM 712 C CA . ASP A 1 87 ? -3.858 11.155 -4.352 1.00 87.69 87 ASP A CA 1
ATOM 713 C C . ASP A 1 87 ? -4.582 10.217 -3.370 1.00 87.69 87 ASP A C 1
ATOM 715 O O . ASP A 1 87 ? -5.160 10.664 -2.378 1.00 87.69 87 ASP A O 1
ATOM 719 N N . MET A 1 88 ? -4.479 8.897 -3.565 1.00 83.50 88 MET A N 1
ATOM 720 C CA . MET A 1 88 ? -5.056 7.925 -2.629 1.00 83.50 88 MET A CA 1
ATOM 721 C C . MET A 1 88 ? -4.452 8.020 -1.223 1.00 83.50 88 MET A C 1
ATOM 723 O O . MET A 1 88 ? -5.182 7.932 -0.229 1.00 83.50 88 MET A O 1
ATOM 727 N N . PHE A 1 89 ? -3.134 8.205 -1.123 1.00 84.31 89 PHE A N 1
ATOM 728 C CA . PHE A 1 89 ? -2.455 8.391 0.158 1.00 84.31 89 PHE A CA 1
ATOM 729 C C . PHE A 1 89 ? -2.917 9.672 0.862 1.00 84.31 89 PHE A C 1
ATOM 731 O O . PHE A 1 89 ? -3.288 9.620 2.038 1.00 84.31 89 PHE A O 1
ATOM 738 N N . GLN A 1 90 ? -2.973 10.794 0.140 1.00 89.62 90 GLN A N 1
ATOM 739 C CA . GLN A 1 90 ? -3.445 12.068 0.680 1.00 89.62 90 GLN A CA 1
ATOM 740 C C . GLN A 1 90 ? -4.898 11.979 1.151 1.00 89.62 90 GLN A C 1
ATOM 742 O O . GLN A 1 90 ? -5.183 12.332 2.293 1.00 89.62 90 GLN A O 1
ATOM 747 N N . ARG A 1 91 ? -5.803 11.415 0.338 1.00 87.06 91 ARG A N 1
ATOM 748 C CA . ARG A 1 91 ? -7.209 11.195 0.729 1.00 87.06 91 ARG A CA 1
ATOM 749 C C . ARG A 1 91 ? -7.326 10.384 2.011 1.00 87.06 91 ARG A C 1
ATOM 751 O O . ARG A 1 91 ? -8.132 10.725 2.875 1.00 87.06 91 ARG A O 1
ATOM 758 N N . ARG A 1 92 ? -6.522 9.325 2.155 1.00 84.81 92 ARG A N 1
ATOM 759 C CA . ARG A 1 92 ? -6.497 8.519 3.381 1.00 84.81 92 ARG A CA 1
ATOM 760 C C . ARG A 1 92 ? -6.049 9.350 4.583 1.00 84.81 92 ARG A C 1
ATOM 762 O O . ARG A 1 92 ? -6.687 9.255 5.629 1.00 84.81 92 ARG A O 1
ATOM 769 N N . LEU A 1 93 ? -4.997 10.158 4.442 1.00 88.12 93 LEU A N 1
ATOM 770 C CA . LEU A 1 93 ? -4.542 11.055 5.509 1.00 88.12 93 LEU A CA 1
ATOM 771 C C . LEU A 1 93 ? -5.639 12.043 5.910 1.00 88.12 93 LEU A C 1
ATOM 773 O O . LEU A 1 93 ? -5.971 12.146 7.088 1.00 88.12 93 LEU A O 1
ATOM 777 N N . THR A 1 94 ? -6.247 12.713 4.930 1.00 90.69 94 THR A N 1
ATOM 778 C CA . THR A 1 94 ? -7.340 13.658 5.163 1.00 90.69 94 THR A CA 1
ATOM 779 C C . THR A 1 94 ? -8.502 12.981 5.880 1.00 90.69 94 THR A C 1
ATOM 781 O O . THR A 1 94 ? -8.983 13.507 6.876 1.00 90.69 94 THR A O 1
ATOM 784 N N . PHE A 1 95 ? -8.923 11.792 5.441 1.00 88.19 95 PHE A N 1
ATOM 785 C CA . PHE A 1 95 ? -10.013 11.055 6.086 1.00 88.19 95 PHE A CA 1
ATOM 786 C C . PHE A 1 95 ? -9.671 10.622 7.510 1.00 88.19 95 PHE A C 1
ATOM 788 O O . PHE A 1 95 ? -10.547 10.653 8.369 1.00 88.19 95 PHE A O 1
ATOM 795 N N . ASN A 1 96 ? -8.420 10.249 7.782 1.00 85.06 96 ASN A N 1
ATOM 796 C CA . ASN A 1 96 ? -7.980 9.940 9.141 1.00 85.06 96 ASN A CA 1
ATOM 797 C C . ASN A 1 96 ? -8.123 11.137 10.090 1.00 85.06 96 ASN A C 1
ATOM 799 O O . ASN A 1 96 ? -8.433 10.927 11.260 1.00 85.06 96 ASN A O 1
ATOM 803 N N . LEU A 1 97 ? -7.950 12.361 9.584 1.00 88.31 97 LEU A N 1
ATOM 804 C CA . LEU A 1 97 ? -8.058 13.593 10.368 1.00 88.31 97 LEU A CA 1
ATOM 805 C C . LEU A 1 97 ? -9.489 14.142 10.454 1.00 88.31 97 LEU A C 1
ATOM 807 O O . LEU A 1 97 ? -9.849 14.716 11.475 1.00 88.31 97 LEU A O 1
ATOM 811 N N . SER A 1 98 ? -10.301 13.987 9.404 1.00 91.94 98 SER A N 1
ATOM 812 C CA . SER A 1 98 ? -11.601 14.667 9.299 1.00 91.94 98 SER A CA 1
ATOM 813 C C . SER A 1 98 ? -12.828 13.779 9.504 1.00 91.94 98 SER A C 1
ATOM 815 O O . SER A 1 98 ? -13.917 14.304 9.731 1.00 91.94 98 SER A O 1
ATOM 817 N N . LYS A 1 99 ? -12.696 12.449 9.411 1.00 92.25 99 LYS A N 1
ATOM 818 C CA . LYS A 1 99 ? -13.828 11.511 9.515 1.00 92.25 99 LYS A CA 1
ATOM 819 C C . LYS A 1 99 ? -13.832 10.762 10.840 1.00 92.25 99 LYS A C 1
ATOM 821 O O . LYS A 1 99 ? -12.776 10.400 11.363 1.00 92.25 99 LYS A O 1
ATOM 826 N N . THR A 1 100 ? -15.026 10.427 11.325 1.00 93.75 100 THR A N 1
ATOM 827 C CA . THR A 1 100 ? -15.194 9.527 12.475 1.00 93.75 100 THR A CA 1
ATOM 828 C C . THR A 1 100 ? -14.727 8.110 12.133 1.00 93.75 100 THR A C 1
ATOM 830 O O . THR A 1 100 ? -14.693 7.714 10.965 1.00 93.75 100 THR A O 1
ATOM 833 N N . ALA A 1 101 ? -14.395 7.306 13.143 1.00 91.50 101 ALA A N 1
ATOM 834 C CA . ALA A 1 101 ? -13.951 5.926 12.938 1.00 91.50 101 ALA A CA 1
ATOM 835 C C . ALA A 1 101 ? -14.950 5.075 12.127 1.00 91.50 101 ALA A C 1
ATOM 837 O O . ALA A 1 101 ? -14.539 4.297 11.267 1.00 91.50 101 ALA A O 1
ATOM 838 N N . GLU A 1 102 ? -16.254 5.275 12.325 1.00 92.12 102 GLU A N 1
ATOM 839 C CA . GLU A 1 102 ? -17.309 4.590 11.567 1.00 92.12 102 GLU A CA 1
ATOM 840 C C . GLU A 1 102 ? -17.329 4.979 10.101 1.00 92.12 102 GLU A C 1
ATOM 842 O O . GLU A 1 102 ? -17.423 4.119 9.225 1.00 92.12 102 GLU A O 1
ATOM 847 N N . GLN A 1 103 ? -17.222 6.278 9.821 1.00 92.88 103 GLN A N 1
ATOM 848 C CA . GLN A 1 103 ? -17.142 6.768 8.453 1.00 92.88 103 GLN A CA 1
ATOM 849 C C . GLN A 1 103 ? -15.900 6.193 7.766 1.00 92.88 103 GLN A C 1
ATOM 851 O O . GLN A 1 103 ? -15.994 5.720 6.634 1.00 92.88 103 GLN A O 1
ATOM 856 N N . ARG A 1 104 ? -14.753 6.151 8.461 1.00 92.12 104 ARG A N 1
ATOM 857 C CA . ARG A 1 104 ? -13.531 5.514 7.944 1.00 92.12 104 ARG A CA 1
ATOM 858 C C . ARG A 1 104 ? -13.725 4.018 7.694 1.00 92.12 104 ARG A C 1
ATOM 860 O O . ARG A 1 104 ? -13.262 3.520 6.671 1.00 92.12 104 ARG A O 1
ATOM 867 N N . TYR A 1 105 ? -14.437 3.310 8.570 1.00 91.50 105 TYR A N 1
ATOM 868 C CA . TYR A 1 105 ? -14.721 1.885 8.390 1.00 91.50 105 TYR A CA 1
ATOM 869 C C . TYR A 1 105 ? -15.653 1.606 7.202 1.00 91.50 105 TYR A C 1
ATOM 871 O O . TYR A 1 105 ? -15.348 0.744 6.377 1.00 91.50 105 TYR A O 1
ATOM 879 N N . ARG A 1 106 ? -16.745 2.366 7.047 1.00 90.25 106 ARG A N 1
ATOM 880 C CA . ARG A 1 106 ? -17.649 2.242 5.886 1.00 90.25 106 ARG A CA 1
ATOM 881 C C . ARG A 1 106 ? -16.916 2.513 4.575 1.00 90.25 106 ARG A C 1
ATOM 883 O O . ARG A 1 106 ? -17.073 1.773 3.606 1.00 90.25 106 ARG A O 1
ATOM 890 N N . GLU A 1 107 ? -16.067 3.537 4.560 1.00 88.69 107 GLU A N 1
ATOM 891 C CA . GLU A 1 107 ? -15.215 3.842 3.411 1.00 88.69 107 GLU A CA 1
ATOM 892 C C . GLU A 1 107 ? -14.229 2.715 3.116 1.00 88.69 107 GLU A C 1
ATOM 894 O O . GLU A 1 107 ? -14.078 2.326 1.961 1.00 88.69 107 GLU A O 1
ATOM 899 N N . PHE A 1 108 ? -13.599 2.140 4.142 1.00 88.06 108 PHE A N 1
ATOM 900 C CA . PHE A 1 108 ? -12.733 0.976 3.984 1.00 88.06 108 PHE A CA 1
ATOM 901 C C . PHE A 1 108 ? -13.473 -0.196 3.320 1.00 88.06 108 PHE A C 1
ATOM 903 O O . PHE A 1 108 ? -12.967 -0.728 2.332 1.00 88.06 108 PHE A O 1
ATOM 910 N N . ARG A 1 109 ? -14.688 -0.546 3.770 1.00 88.25 109 ARG A N 1
ATOM 911 C CA . ARG A 1 109 ? -15.494 -1.620 3.148 1.00 88.25 109 ARG A CA 1
ATOM 912 C C . ARG A 1 109 ? -15.855 -1.303 1.694 1.00 88.25 109 ARG A C 1
ATOM 914 O O . ARG A 1 109 ? -15.764 -2.171 0.829 1.00 88.25 109 ARG A O 1
ATOM 921 N N . ARG A 1 110 ? -16.203 -0.045 1.402 1.00 87.38 110 ARG A N 1
ATOM 922 C CA . ARG A 1 110 ? -16.518 0.427 0.042 1.00 87.38 110 ARG A CA 1
ATOM 923 C C . ARG A 1 110 ? -15.295 0.416 -0.880 1.00 87.38 110 ARG A C 1
ATOM 925 O O . ARG A 1 110 ? -15.393 0.113 -2.072 1.00 87.38 110 ARG A O 1
ATOM 932 N N . HIS A 1 111 ? -14.129 0.782 -0.358 1.00 84.19 111 HIS A N 1
ATOM 933 C CA . HIS A 1 111 ? -12.893 0.818 -1.130 1.00 84.19 111 HIS A CA 1
ATOM 934 C C . HIS A 1 111 ? -12.283 -0.568 -1.324 1.00 84.19 111 HIS A C 1
ATOM 936 O O . HIS A 1 111 ? -11.762 -0.833 -2.407 1.00 84.19 111 HIS A O 1
ATOM 942 N N . TYR A 1 112 ? -12.408 -1.457 -0.342 1.00 84.75 112 TYR A N 1
ATOM 943 C CA . TYR A 1 112 ? -11.820 -2.793 -0.370 1.00 84.75 112 TYR A CA 1
ATOM 944 C C . TYR A 1 112 ? -12.873 -3.869 -0.072 1.00 84.75 112 TYR A C 1
ATOM 946 O O . TYR A 1 112 ? -12.828 -4.505 0.987 1.00 84.75 112 TYR A O 1
ATOM 954 N N . PRO A 1 113 ? -13.816 -4.107 -1.006 1.00 84.06 113 PRO A N 1
ATOM 955 C CA . PRO A 1 113 ? -14.804 -5.164 -0.844 1.00 84.06 113 PRO A CA 1
ATOM 956 C C . PRO A 1 113 ? -14.114 -6.501 -0.562 1.00 84.06 113 PRO A C 1
ATOM 958 O O . PRO A 1 113 ? -13.125 -6.839 -1.215 1.00 84.06 113 PRO A O 1
ATOM 961 N N . ARG A 1 114 ? -14.636 -7.263 0.406 1.00 84.88 114 ARG A N 1
ATOM 962 C CA . ARG A 1 114 ? -14.135 -8.589 0.832 1.00 84.88 114 ARG A CA 1
ATOM 963 C C . ARG A 1 114 ? -12.756 -8.607 1.500 1.00 84.88 114 ARG A C 1
ATOM 965 O O . ARG A 1 114 ? -12.366 -9.647 2.019 1.00 84.88 114 ARG A O 1
ATOM 972 N N . LEU A 1 115 ? -12.019 -7.493 1.550 1.00 83.75 115 LEU A N 1
ATOM 973 C CA . LEU A 1 115 ? -10.699 -7.481 2.192 1.00 83.75 115 LEU A CA 1
ATOM 974 C C . LEU A 1 115 ? -10.803 -7.806 3.684 1.00 83.75 115 LEU A C 1
ATOM 976 O O . LEU A 1 115 ? -9.954 -8.509 4.214 1.00 83.75 115 LEU A O 1
ATOM 980 N N . GLU A 1 116 ? -11.882 -7.374 4.336 1.00 83.94 116 GLU A N 1
ATOM 981 C CA . GLU A 1 116 ? -12.141 -7.655 5.752 1.00 83.94 116 GLU A CA 1
ATOM 982 C C . GLU A 1 116 ? -12.236 -9.146 6.108 1.00 83.94 116 GLU A C 1
ATOM 984 O O . GLU A 1 116 ? -12.088 -9.481 7.278 1.00 83.94 116 GLU A O 1
ATOM 989 N N . GLN A 1 117 ? -12.452 -10.023 5.122 1.00 84.12 117 GLN A N 1
ATOM 990 C CA . GLN A 1 117 ? -12.478 -11.480 5.299 1.00 84.12 117 GLN A CA 1
ATOM 991 C C . GLN A 1 117 ? -11.079 -12.108 5.213 1.00 84.12 117 GLN A C 1
ATOM 993 O O . GLN A 1 117 ? -10.888 -13.239 5.639 1.00 84.12 117 GLN A O 1
ATOM 998 N N . ARG A 1 118 ? -10.103 -11.385 4.649 1.00 83.31 118 ARG A N 1
ATOM 999 C CA . ARG A 1 118 ? -8.751 -11.889 4.352 1.00 83.31 118 ARG A CA 1
ATOM 1000 C C . ARG A 1 118 ? -7.680 -11.357 5.296 1.00 83.31 118 ARG A C 1
ATOM 1002 O O . ARG A 1 118 ? -6.558 -11.843 5.276 1.00 83.31 118 ARG A O 1
ATOM 1009 N N . ILE A 1 119 ? -7.993 -10.335 6.091 1.00 85.69 119 ILE A N 1
ATOM 1010 C CA . ILE A 1 119 ? -7.035 -9.713 7.009 1.00 85.69 119 ILE A CA 1
ATOM 1011 C C . ILE A 1 119 ? -7.587 -9.666 8.429 1.00 85.69 119 ILE A C 1
ATOM 1013 O O . ILE A 1 119 ? -8.784 -9.488 8.650 1.00 85.69 119 ILE A O 1
ATOM 1017 N N . SER A 1 120 ? -6.694 -9.797 9.411 1.00 87.12 120 SER A N 1
ATOM 1018 C CA . SER A 1 120 ? -7.083 -9.787 10.820 1.00 87.12 120 SER A CA 1
ATOM 1019 C C . SER A 1 120 ? -7.695 -8.445 11.240 1.00 87.12 120 SER A C 1
ATOM 1021 O O . SER A 1 120 ? -7.332 -7.376 10.735 1.00 87.12 120 SER A O 1
ATOM 1023 N N . GLN A 1 121 ? -8.574 -8.476 12.247 1.00 88.44 121 GLN A N 1
ATOM 1024 C CA . GLN A 1 121 ? -9.150 -7.256 12.825 1.00 88.44 121 GLN A CA 1
ATOM 1025 C C . GLN A 1 121 ?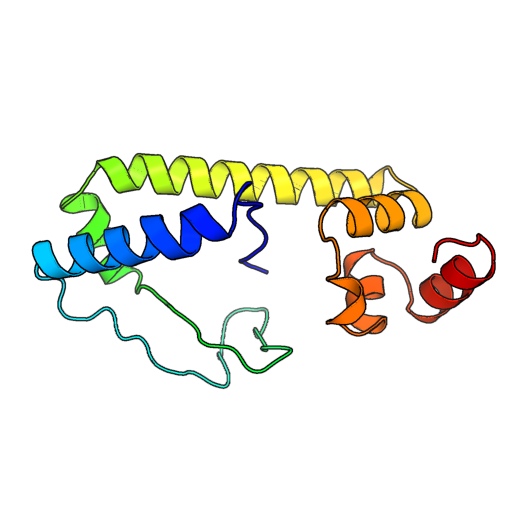 -8.078 -6.285 13.333 1.00 88.44 121 GLN A C 1
ATOM 1027 O O . GLN A 1 121 ? -8.250 -5.074 13.223 1.00 88.44 121 GLN A O 1
ATOM 1032 N N . LYS A 1 122 ? -6.949 -6.802 13.835 1.00 89.12 122 LYS A N 1
ATOM 1033 C CA . LYS A 1 122 ? -5.811 -5.991 14.286 1.00 89.12 122 LYS A CA 1
ATOM 1034 C C . LYS A 1 122 ? -5.241 -5.142 13.146 1.00 89.12 122 LYS A C 1
ATOM 1036 O O . LYS A 1 122 ? -4.989 -3.954 13.344 1.00 89.12 122 LYS A O 1
ATOM 1041 N N . HIS A 1 123 ? -5.082 -5.716 11.951 1.00 87.75 123 HIS A N 1
ATOM 1042 C CA . HIS A 1 123 ? -4.600 -4.973 10.783 1.00 87.75 123 HIS A CA 1
ATOM 1043 C C . HIS A 1 123 ? -5.614 -3.931 10.305 1.00 87.75 123 HIS A C 1
ATOM 1045 O O . HIS A 1 123 ? -5.221 -2.812 9.979 1.00 87.75 123 HIS A O 1
ATOM 1051 N N . ILE A 1 124 ? -6.911 -4.256 10.324 1.00 89.88 124 ILE A N 1
ATOM 1052 C CA . ILE A 1 124 ? -7.978 -3.304 9.970 1.00 89.88 124 ILE A CA 1
ATOM 1053 C C . ILE A 1 124 ? -7.995 -2.130 10.957 1.00 89.88 124 ILE A C 1
ATOM 1055 O O . ILE A 1 124 ? -8.006 -0.973 10.545 1.00 89.88 124 ILE A O 1
ATOM 1059 N N . ALA A 1 125 ? -7.947 -2.408 12.259 1.00 90.38 125 ALA A N 1
ATOM 1060 C CA . ALA A 1 125 ? -7.957 -1.382 13.296 1.00 90.38 125 ALA A CA 1
ATOM 1061 C C . ALA A 1 125 ? -6.739 -0.449 13.185 1.00 90.38 125 ALA A C 1
ATOM 1063 O O . ALA A 1 125 ? -6.896 0.772 13.157 1.00 90.38 125 ALA A O 1
ATOM 1064 N N . SER A 1 126 ? -5.544 -1.021 12.993 1.00 88.69 126 SER A N 1
ATOM 1065 C CA . SER A 1 126 ? -4.319 -0.257 12.731 1.00 88.69 126 SER A CA 1
ATOM 1066 C C . SER A 1 126 ? -4.437 0.601 11.466 1.00 88.69 126 SER A C 1
ATOM 1068 O O . SER A 1 126 ? -4.065 1.774 11.481 1.00 88.69 126 SER A O 1
ATOM 1070 N N . TYR A 1 127 ? -5.027 0.068 10.388 1.00 87.75 127 TYR A N 1
ATOM 1071 C CA . TYR A 1 127 ? -5.262 0.825 9.156 1.00 87.75 127 TYR A CA 1
ATOM 1072 C C . TYR A 1 127 ? -6.166 2.049 9.378 1.00 87.75 127 TYR A C 1
ATOM 1074 O O . TYR A 1 127 ? -5.908 3.106 8.791 1.00 87.75 127 TYR A O 1
ATOM 1082 N N . LEU A 1 128 ? -7.200 1.896 10.210 1.00 89.94 128 LEU A N 1
ATOM 1083 C CA . LEU A 1 128 ? -8.207 2.913 10.538 1.00 89.94 128 LEU A CA 1
ATOM 1084 C C . LEU A 1 128 ? -7.778 3.884 11.651 1.00 89.94 128 LEU A C 1
ATOM 1086 O O . LEU A 1 128 ? -8.528 4.819 11.953 1.00 89.94 128 LEU A O 1
ATOM 1090 N N . GLY A 1 129 ? -6.618 3.660 12.277 1.00 88.94 129 GLY A N 1
ATOM 1091 C CA . GLY A 1 129 ? -6.122 4.467 13.393 1.00 88.94 129 GLY A CA 1
ATOM 1092 C C . GLY A 1 129 ? -6.944 4.310 14.676 1.00 88.94 129 GLY A C 1
ATOM 1093 O O . GLY A 1 129 ? -7.178 5.298 15.365 1.00 88.94 129 GLY A O 1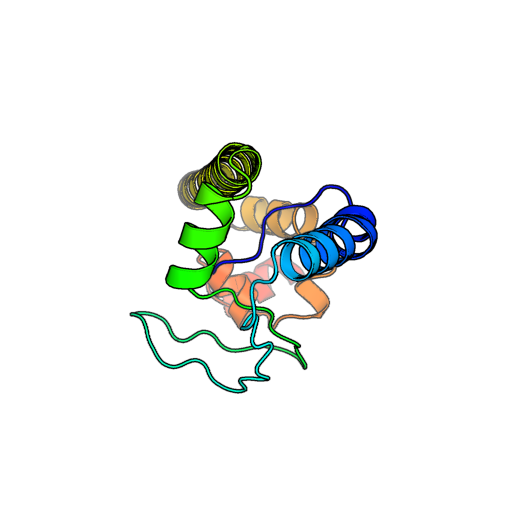
ATOM 1094 N N . ILE A 1 130 ? -7.438 3.103 14.966 1.00 92.31 130 ILE A N 1
ATOM 1095 C CA . ILE A 1 130 ? -8.205 2.779 16.182 1.00 92.31 130 ILE A CA 1
ATOM 1096 C C . ILE A 1 130 ? -7.704 1.478 16.822 1.00 92.31 130 ILE A C 1
ATOM 1098 O O . ILE A 1 130 ? -6.937 0.727 16.218 1.00 92.31 130 ILE A O 1
ATOM 1102 N N . THR A 1 131 ? -8.148 1.180 18.044 1.00 94.25 131 THR A N 1
ATOM 1103 C CA . THR A 1 131 ? -7.830 -0.095 18.702 1.00 94.25 131 THR A CA 1
ATOM 1104 C C . THR A 1 131 ? -8.697 -1.233 18.155 1.00 94.25 131 THR A C 1
ATOM 1106 O O . THR A 1 131 ? -9.825 -1.024 17.703 1.00 94.25 131 THR A O 1
ATOM 1109 N N . ALA A 1 132 ? -8.188 -2.468 18.211 1.00 92.44 132 ALA A N 1
ATOM 1110 C CA . ALA A 1 132 ? -8.952 -3.648 17.797 1.00 92.44 132 ALA A CA 1
ATOM 1111 C C . ALA A 1 132 ? -10.204 -3.863 18.668 1.00 92.44 132 ALA A C 1
ATOM 1113 O O . ALA A 1 132 ? -11.252 -4.239 18.150 1.00 92.44 132 ALA A O 1
ATOM 1114 N N . ALA A 1 133 ? -10.114 -3.558 19.969 1.00 93.50 133 ALA A N 1
ATOM 1115 C CA . ALA A 1 133 ? -11.251 -3.604 20.886 1.00 93.50 133 ALA A CA 1
ATOM 1116 C C . ALA A 1 133 ? -12.351 -2.614 20.474 1.00 93.50 133 ALA A C 1
ATOM 1118 O O . ALA A 1 133 ? -13.515 -2.997 20.379 1.00 93.50 133 ALA A O 1
ATOM 1119 N N . PHE A 1 134 ? -11.977 -1.373 20.143 1.00 93.56 134 PHE A N 1
ATOM 1120 C CA . PHE A 1 134 ? -12.928 -0.364 19.682 1.00 93.56 134 PHE A CA 1
ATOM 1121 C C . PHE A 1 134 ? -13.583 -0.754 18.350 1.00 93.56 134 PHE A C 1
ATOM 1123 O O . PHE A 1 134 ? -14.799 -0.649 18.214 1.00 93.56 134 PHE A O 1
ATOM 1130 N N . LEU A 1 135 ? -12.812 -1.294 17.395 1.00 92.50 135 LEU A N 1
ATOM 1131 C CA . LEU A 1 135 ? -13.363 -1.831 16.143 1.00 92.50 135 LEU A CA 1
ATOM 1132 C C . LEU A 1 135 ? -14.373 -2.964 16.396 1.00 92.50 135 LEU A C 1
ATOM 1134 O O . LEU A 1 135 ? -15.409 -3.021 15.735 1.00 92.50 135 LEU A O 1
ATOM 1138 N N . SER A 1 136 ? -14.079 -3.859 17.343 1.00 91.50 136 SER A N 1
ATOM 1139 C CA . SER A 1 136 ? -14.966 -4.968 17.709 1.00 91.50 136 SER A CA 1
ATOM 1140 C C . SER A 1 136 ? -16.279 -4.475 18.326 1.00 91.50 136 SER A C 1
ATOM 1142 O O . SER A 1 136 ? -17.346 -4.919 17.902 1.00 91.50 136 SER A O 1
ATOM 1144 N N . MET A 1 137 ? -16.224 -3.514 19.259 1.00 91.06 137 MET A N 1
ATOM 1145 C CA . MET A 1 137 ? -17.432 -2.907 19.839 1.00 91.06 137 MET A CA 1
ATOM 1146 C C . MET A 1 137 ? -18.277 -2.200 18.775 1.0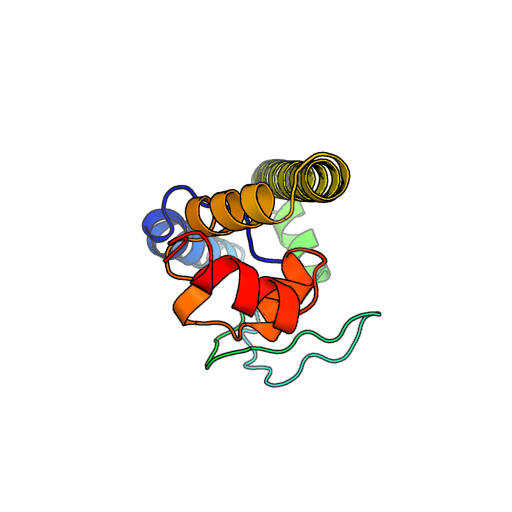0 91.06 137 MET A C 1
ATOM 1148 O O . MET A 1 137 ? -19.455 -2.507 18.625 1.00 91.06 137 MET A O 1
ATOM 1152 N N . MET A 1 138 ? -17.651 -1.342 17.966 1.00 90.88 138 MET A N 1
ATOM 1153 C CA . MET A 1 138 ? -18.320 -0.570 16.914 1.00 90.88 138 MET A CA 1
ATOM 1154 C C . MET A 1 138 ? -19.052 -1.468 15.900 1.00 90.88 138 MET A C 1
ATOM 1156 O O . MET A 1 138 ? -20.127 -1.114 15.423 1.00 90.88 138 MET A O 1
ATOM 1160 N N . ARG A 1 139 ? -18.495 -2.645 15.576 1.00 87.25 139 ARG A N 1
ATOM 1161 C CA . ARG A 1 139 ? -19.144 -3.628 14.690 1.00 87.25 139 ARG A CA 1
ATOM 1162 C C . ARG A 1 139 ? -20.405 -4.245 15.294 1.00 87.25 139 ARG A C 1
ATOM 1164 O O . ARG A 1 139 ? -21.339 -4.497 14.544 1.00 87.25 139 ARG A O 1
ATOM 1171 N N . LYS A 1 140 ? -20.417 -4.493 16.607 1.00 85.25 140 LYS A N 1
ATOM 1172 C CA . LYS A 1 140 ? -21.557 -5.089 17.323 1.00 85.25 140 LYS A CA 1
ATOM 1173 C C . LYS A 1 140 ? -22.686 -4.093 17.574 1.00 85.25 140 LYS A C 1
ATOM 1175 O O . LYS A 1 140 ? -23.842 -4.476 17.545 1.00 85.25 140 LYS A O 1
ATOM 1180 N N . GLU A 1 141 ? -22.345 -2.840 17.853 1.00 79.12 141 GLU A N 1
ATOM 1181 C CA . GLU A 1 141 ? -23.304 -1.838 18.334 1.00 79.12 141 GLU A CA 1
ATOM 1182 C C . GLU A 1 141 ? -24.127 -1.189 17.212 1.00 79.12 141 GLU A C 1
ATOM 1184 O O . GLU A 1 141 ? -25.238 -0.725 17.443 1.00 79.12 141 GLU A O 1
ATOM 1189 N N . LYS A 1 142 ? -23.586 -1.133 15.990 1.00 66.75 142 LYS A N 1
ATOM 1190 C CA . LYS A 1 142 ? -24.173 -0.351 14.889 1.00 66.75 142 LYS A CA 1
ATOM 1191 C C . LYS A 1 142 ? -24.641 -1.167 13.689 1.00 66.75 142 LYS A C 1
ATOM 1193 O O . LYS A 1 142 ? -24.793 -0.582 12.617 1.00 66.75 142 LYS A O 1
ATOM 1198 N N . ASP A 1 143 ? -24.792 -2.486 13.847 1.00 64.06 143 ASP A N 1
ATOM 1199 C CA . ASP A 1 143 ? -25.096 -3.423 12.751 1.00 64.06 143 ASP A CA 1
ATOM 1200 C C . ASP A 1 143 ? -24.268 -3.115 11.491 1.00 64.06 143 ASP A C 1
ATOM 1202 O O . ASP A 1 143 ? -24.745 -3.083 10.361 1.00 64.06 143 ASP A O 1
ATOM 1206 N N . LEU A 1 144 ? -22.978 -2.815 11.687 1.00 62.16 144 LEU A N 1
ATOM 1207 C CA . LEU A 1 144 ? -22.064 -2.456 10.597 1.00 62.16 144 LEU A CA 1
ATOM 1208 C C . LEU A 1 144 ? -21.535 -3.690 9.850 1.00 62.16 144 LEU A C 1
ATOM 1210 O O . LEU A 1 144 ? -20.564 -3.559 9.092 1.00 62.16 144 LEU A O 1
ATOM 1214 N N . LEU A 1 145 ? -22.136 -4.858 10.089 1.00 56.81 145 LEU A N 1
ATOM 1215 C CA . LEU A 1 145 ? -21.858 -6.137 9.439 1.00 56.81 145 LEU A CA 1
ATOM 1216 C C . LEU A 1 145 ? -22.688 -6.265 8.161 1.00 56.81 145 LEU A C 1
ATOM 1218 O O . LEU A 1 145 ? -23.925 -6.199 8.243 1.00 56.81 145 LEU A O 1
#

Foldseek 3Di:
DPDQLPPVDPCCCVVPVVVVVVVLCVVLVVPDQDQDPDQWDDDDPDTDHDLDDDGDGDDDPVRVVVSCVVPVVVVVVVVVVVVSVVVVVVVLVVCLVPPDLLVLVVVVCVSDPPVPVRDDLCVVQVSSVHHSVVVVVVCVPPVSD

Solvent-accessible surface area (backbone atoms only — not comparable to full-atom values): 9001 Å² total; per-residue (Å²): 137,86,86,78,73,82,57,95,46,63,62,55,48,63,69,46,48,47,54,51,48,51,51,52,39,56,74,68,62,58,82,74,75,58,68,57,86,67,87,75,56,83,82,59,106,64,72,61,78,80,90,57,99,76,86,59,83,61,76,52,73,69,56,51,52,55,44,34,75,75,39,58,68,50,49,57,51,52,50,52,52,48,53,54,46,48,52,54,52,50,53,50,54,52,41,67,75,74,45,54,68,66,58,48,49,54,48,46,48,72,75,40,70,72,46,76,80,73,49,55,61,60,58,53,15,57,74,65,76,48,52,45,67,57,52,54,50,54,42,70,76,63,71,71,116

Nearest PDB structures (foldseek):
  1o3s-assembly1_A-2  TM=8.053E-01  e=9.608E-01  Escherichia coli
  2oz6-assembly1_A-2  TM=8.653E-01  e=2.130E+00  Pseudomonas aeruginosa
  1cgp-assembly1_B  TM=8.292E-01  e=8.707E+00  Escherichia coli

Secondary structure (DSSP, 8-state):
-------S-HHHIIIIIHHHHHHHHHHTT-TT------SSB--SSS-B--SSS-------HHHHHHHHHH-THHHHHHHHHHHHHHHHHHHHHHHHHHS-HHHHHHHHHHHSTTGGGTS-HHHHHHHHTS-HHHHHHHHHHTT--

Mean predicted aligned error: 11.3 Å